Protein AF-A0A8S7FFP8-F1 (afdb_monomer_lite)

InterPro domains:
  IPR009759 Bacteriophage ES18, Gp24 [PF07041] (1-37)

Foldseek 3Di:
DDFDKDWDWDWDQDPVRDIDIDIDIGTPPDDPDDDDD

Secondary structure (DSSP, 8-state):
----EEEEEEEEE-TTS-EEEEEEEEESS---S----

pLDDT: mean 79.42, std 14.01, range [51.94, 93.69]

Organism: Escherichia coli (NCBI:txid562)

Radius of gyration: 13.72 Å; chains: 1; bounding box: 27×19×38 Å

Sequence (37 aa):
MTQNYELIVKGIRNFENKVTVTLALRDKKRFDGEIFD

Structure (mmCIF, N/CA/C/O backbone):
data_AF-A0A8S7FFP8-F1
#
_entry.id   AF-A0A8S7FFP8-F1
#
loop_
_atom_site.group_PDB
_atom_site.id
_atom_site.type_symbol
_atom_site.label_atom_id
_atom_site.label_alt_id
_atom_site.label_comp_id
_atom_site.label_asym_id
_atom_site.label_entity_id
_atom_site.label_seq_id
_atom_site.pdbx_PDB_ins_code
_atom_site.Cartn_x
_atom_site.Cartn_y
_atom_site.Cartn_z
_atom_site.occupancy
_atom_site.B_iso_or_equiv
_atom_site.auth_seq_id
_atom_site.auth_comp_id
_atom_site.auth_asym_id
_atom_site.auth_atom_id
_atom_site.pdbx_PDB_model_num
ATOM 1 N N . MET A 1 1 ? -14.152 1.887 22.108 1.00 57.00 1 MET A N 1
ATOM 2 C CA . MET A 1 1 ? -14.278 2.982 21.121 1.00 57.00 1 MET A CA 1
ATOM 3 C C . MET A 1 1 ? -13.539 2.534 19.878 1.00 57.00 1 MET A C 1
ATOM 5 O O . MET A 1 1 ? -12.355 2.257 19.984 1.00 57.00 1 MET A O 1
ATOM 9 N N . THR A 1 2 ? -14.224 2.354 18.752 1.00 73.12 2 THR A N 1
ATOM 10 C CA . THR A 1 2 ? -13.577 1.883 17.519 1.00 73.12 2 THR A CA 1
ATOM 11 C C . THR A 1 2 ? -12.890 3.056 16.840 1.00 73.12 2 THR A C 1
ATOM 13 O O . THR A 1 2 ? -13.517 4.093 16.610 1.00 73.12 2 THR A O 1
ATOM 16 N N . GLN A 1 3 ? -11.599 2.909 16.568 1.00 68.06 3 GLN A N 1
ATOM 17 C CA . GLN A 1 3 ? -10.814 3.925 15.893 1.00 68.06 3 GLN A CA 1
ATOM 18 C C . GLN A 1 3 ? -10.835 3.616 14.396 1.00 68.06 3 GLN A C 1
ATOM 20 O O . GLN A 1 3 ? -10.356 2.577 13.949 1.00 68.06 3 GLN A O 1
ATOM 25 N N . ASN A 1 4 ? -11.534 4.466 13.646 1.00 78.81 4 ASN A N 1
ATOM 26 C CA . ASN A 1 4 ? -11.731 4.278 12.216 1.00 78.81 4 ASN A CA 1
ATOM 27 C C . ASN A 1 4 ? -10.530 4.881 11.49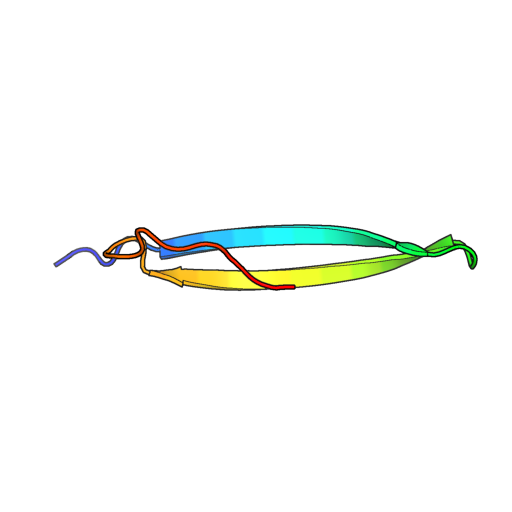9 1.00 78.81 4 ASN A C 1
ATOM 29 O O . ASN A 1 4 ? -10.377 6.100 11.514 1.00 78.81 4 ASN A O 1
ATOM 33 N N . TYR A 1 5 ? -9.714 4.039 10.879 1.00 82.44 5 TYR A N 1
ATOM 34 C CA . TYR A 1 5 ? -8.585 4.462 10.060 1.00 82.44 5 TYR A CA 1
ATOM 35 C C . TYR A 1 5 ? -8.897 4.298 8.572 1.00 82.44 5 TYR A C 1
ATOM 37 O O . TYR A 1 5 ? -9.711 3.463 8.179 1.00 82.44 5 TYR A O 1
ATOM 45 N N . GLU A 1 6 ? -8.228 5.088 7.744 1.00 86.62 6 GLU A N 1
ATOM 46 C CA . GLU A 1 6 ? -8.199 4.949 6.294 1.00 86.62 6 GLU A CA 1
ATOM 47 C C . GLU A 1 6 ? -6.760 4.711 5.846 1.00 86.62 6 GLU A C 1
ATOM 49 O O . GLU A 1 6 ? -5.830 5.360 6.328 1.00 86.62 6 GLU A O 1
ATOM 54 N N . LEU A 1 7 ? -6.588 3.774 4.916 1.00 89.06 7 LEU A N 1
ATOM 55 C CA . LEU A 1 7 ? -5.322 3.537 4.241 1.00 89.06 7 LEU A CA 1
ATOM 56 C C . LEU A 1 7 ? -5.362 4.233 2.882 1.00 89.06 7 LEU A C 1
ATOM 58 O O . LEU A 1 7 ? -6.198 3.909 2.039 1.00 89.06 7 LEU A O 1
ATOM 62 N N . ILE A 1 8 ? -4.450 5.175 2.668 1.00 90.00 8 ILE A N 1
ATOM 63 C CA . ILE A 1 8 ? -4.232 5.805 1.369 1.00 90.00 8 ILE A CA 1
ATOM 64 C C . ILE A 1 8 ? -3.073 5.084 0.688 1.00 90.00 8 ILE A C 1
ATOM 66 O O . ILE A 1 8 ? -1.992 4.947 1.264 1.00 90.00 8 ILE A O 1
ATOM 70 N N . VAL A 1 9 ? -3.306 4.654 -0.553 1.00 90.06 9 VAL A N 1
ATOM 71 C CA . VAL A 1 9 ? -2.303 4.013 -1.404 1.00 90.06 9 VAL A CA 1
ATOM 72 C C . VAL A 1 9 ? -2.126 4.863 -2.655 1.00 90.06 9 VAL A C 1
ATOM 74 O O . VAL A 1 9 ? -3.054 4.998 -3.451 1.00 90.06 9 VAL A O 1
ATOM 77 N N . LYS A 1 10 ? -0.935 5.436 -2.835 1.00 93.69 10 LYS A N 1
ATOM 78 C CA . LYS A 1 10 ? -0.553 6.133 -4.069 1.00 93.69 10 LYS A CA 1
ATOM 79 C C . LYS A 1 10 ? 0.566 5.356 -4.749 1.00 93.69 10 LYS A C 1
ATOM 81 O O . LYS A 1 10 ? 1.616 5.140 -4.153 1.00 93.69 10 LYS A O 1
ATOM 86 N N . GLY A 1 11 ? 0.337 4.944 -5.992 1.00 91.62 11 GLY A N 1
ATOM 87 C CA . GLY A 1 11 ? 1.359 4.354 -6.851 1.00 91.62 11 GLY A CA 1
ATOM 88 C C . GLY A 1 11 ? 1.748 5.338 -7.944 1.00 91.62 11 GLY A C 1
ATOM 89 O O . GLY A 1 11 ? 0.882 5.793 -8.688 1.00 91.62 11 GLY A O 1
ATOM 90 N N . ILE A 1 12 ? 3.035 5.654 -8.054 1.00 93.56 12 ILE A N 1
ATOM 91 C CA . ILE A 1 12 ? 3.577 6.497 -9.121 1.00 93.56 12 ILE A CA 1
ATOM 92 C C . ILE A 1 12 ? 4.5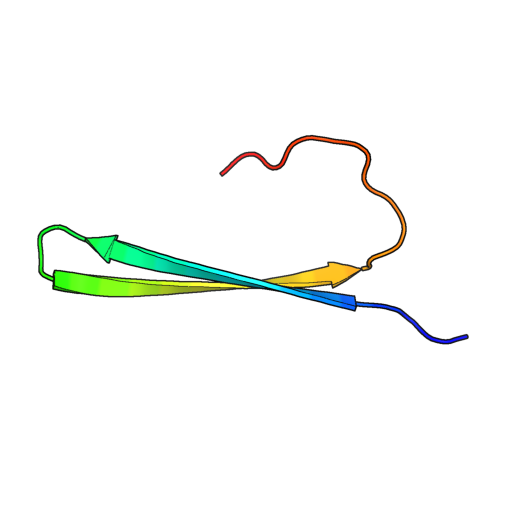88 5.667 -9.898 1.00 93.56 12 ILE A C 1
ATOM 94 O O . ILE A 1 12 ? 5.515 5.094 -9.327 1.00 93.56 12 ILE A O 1
ATOM 98 N N . ARG A 1 13 ? 4.411 5.602 -11.217 1.00 91.88 13 ARG A N 1
ATOM 99 C CA . ARG A 1 13 ? 5.418 5.051 -12.121 1.00 91.88 13 ARG A CA 1
ATOM 100 C C . ARG A 1 13 ? 6.228 6.207 -12.694 1.00 91.88 13 ARG A C 1
ATOM 102 O O . ARG A 1 13 ? 5.650 7.130 -13.260 1.00 91.88 13 ARG A O 1
ATOM 109 N N . ASN A 1 14 ? 7.546 6.161 -12.535 1.00 85.44 14 ASN A N 1
ATOM 110 C CA . ASN A 1 14 ? 8.431 7.180 -13.087 1.00 85.44 14 ASN A CA 1
ATOM 111 C C . ASN A 1 14 ? 8.806 6.874 -14.552 1.00 85.44 14 ASN A C 1
ATOM 113 O O . ASN A 1 14 ? 8.509 5.801 -15.083 1.00 85.44 14 ASN A O 1
ATOM 117 N N . PHE A 1 15 ? 9.499 7.813 -15.200 1.00 86.31 15 PHE A N 1
ATOM 118 C CA . PHE A 1 15 ? 9.980 7.660 -16.581 1.00 86.31 15 PHE A CA 1
ATOM 119 C C . PHE A 1 15 ? 11.047 6.565 -16.753 1.00 86.31 15 PHE A C 1
ATOM 121 O O . PHE A 1 15 ? 11.250 6.081 -17.860 1.00 86.31 15 PHE A O 1
ATOM 128 N N . GLU A 1 16 ? 11.680 6.119 -15.665 1.00 91.19 16 GLU A N 1
ATOM 129 C CA . GLU A 1 16 ? 12.599 4.971 -15.650 1.00 91.19 16 GLU A CA 1
ATOM 130 C C . GLU A 1 16 ? 11.862 3.628 -15.481 1.00 91.19 16 GLU A C 1
ATOM 132 O O . GLU A 1 16 ? 12.491 2.598 -15.241 1.00 91.19 16 GLU A O 1
ATOM 137 N N . ASN A 1 17 ? 10.525 3.630 -15.559 1.00 89.12 17 ASN A N 1
ATOM 138 C CA . ASN A 1 17 ? 9.654 2.476 -15.326 1.00 89.12 17 ASN A CA 1
ATOM 139 C C . ASN A 1 17 ? 9.788 1.854 -13.919 1.00 89.12 17 ASN A C 1
ATOM 141 O O . ASN A 1 17 ? 9.342 0.731 -13.675 1.00 89.12 17 ASN A O 1
ATOM 145 N N . LYS A 1 18 ? 10.360 2.591 -12.964 1.00 92.50 18 LYS A N 1
ATOM 146 C CA . LYS A 1 18 ? 10.341 2.238 -11.545 1.00 92.50 18 LYS A CA 1
ATOM 147 C C . LYS A 1 18 ? 8.994 2.633 -10.954 1.00 92.50 18 LYS A C 1
ATOM 149 O O . LYS A 1 18 ? 8.421 3.669 -11.300 1.00 92.50 18 LYS A O 1
ATOM 154 N N . VAL A 1 19 ? 8.490 1.794 -10.058 1.00 91.50 19 VAL A N 1
ATOM 155 C CA . VAL A 1 19 ? 7.236 2.029 -9.342 1.00 91.50 19 VAL A CA 1
ATOM 156 C C . VAL A 1 19 ? 7.563 2.420 -7.910 1.00 91.50 19 VAL A C 1
ATOM 158 O O . VAL A 1 19 ? 8.213 1.663 -7.194 1.00 91.50 19 VAL A O 1
ATOM 161 N N . THR A 1 20 ? 7.077 3.584 -7.501 1.00 92.50 20 THR A N 1
ATOM 162 C CA . THR A 1 20 ? 7.116 4.047 -6.116 1.00 92.50 20 THR A CA 1
ATOM 163 C C . THR A 1 20 ? 5.717 3.931 -5.535 1.00 92.50 20 THR A C 1
ATOM 165 O O . THR A 1 20 ? 4.746 4.368 -6.155 1.00 92.50 20 THR A O 1
ATOM 168 N N . VAL A 1 21 ? 5.610 3.336 -4.348 1.00 92.75 21 VAL A N 1
ATOM 169 C CA . VAL A 1 21 ? 4.344 3.208 -3.622 1.00 92.75 21 VAL A CA 1
ATOM 170 C C . VAL A 1 21 ? 4.460 3.949 -2.301 1.00 92.75 21 VAL A C 1
ATOM 172 O O . VAL A 1 21 ? 5.335 3.645 -1.494 1.00 92.75 21 VAL A O 1
ATOM 175 N N . THR A 1 22 ? 3.549 4.888 -2.077 1.00 93.25 22 THR A N 1
ATOM 176 C CA . THR A 1 22 ? 3.408 5.605 -0.811 1.00 93.25 22 THR A CA 1
ATOM 177 C C . THR A 1 22 ? 2.175 5.084 -0.085 1.00 93.25 22 THR A C 1
ATOM 179 O O . THR A 1 22 ? 1.070 5.078 -0.637 1.00 93.25 22 THR A O 1
ATOM 182 N N . LEU A 1 23 ? 2.381 4.640 1.155 1.00 91.38 23 LEU A N 1
ATOM 183 C CA . LEU A 1 23 ? 1.351 4.134 2.059 1.00 91.38 23 LEU A CA 1
ATOM 184 C C . LEU A 1 23 ? 1.221 5.098 3.235 1.00 91.38 23 LEU A C 1
ATOM 186 O O . LEU A 1 23 ? 2.200 5.351 3.934 1.00 91.38 23 LEU A O 1
ATOM 190 N N . ALA A 1 24 ? 0.015 5.609 3.465 1.00 89.00 24 ALA A N 1
ATOM 191 C CA . ALA A 1 24 ? -0.278 6.456 4.614 1.00 89.00 24 ALA A CA 1
ATOM 192 C C . ALA A 1 24 ? -1.512 5.930 5.350 1.00 89.00 24 ALA A C 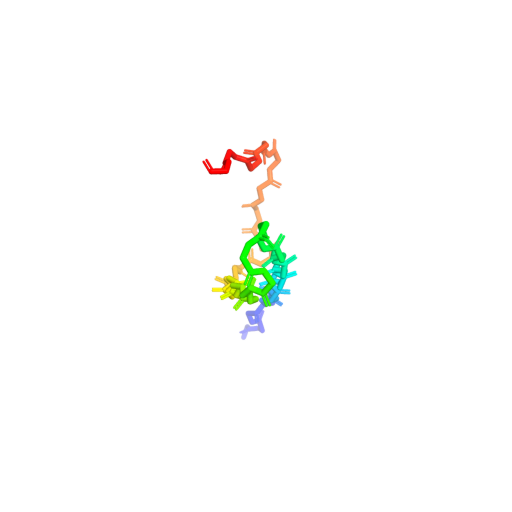1
ATOM 194 O O . ALA A 1 24 ? -2.574 5.760 4.749 1.00 89.00 24 ALA A O 1
ATOM 195 N N . LEU A 1 25 ? -1.368 5.676 6.652 1.00 88.44 25 LEU A N 1
ATOM 196 C CA . LEU A 1 25 ? -2.480 5.340 7.536 1.00 88.44 25 LEU A CA 1
ATOM 197 C C . LEU A 1 25 ? -2.941 6.615 8.241 1.00 88.44 25 LEU A C 1
ATOM 199 O O . LEU A 1 25 ? -2.124 7.309 8.844 1.00 88.44 25 LEU A O 1
ATOM 203 N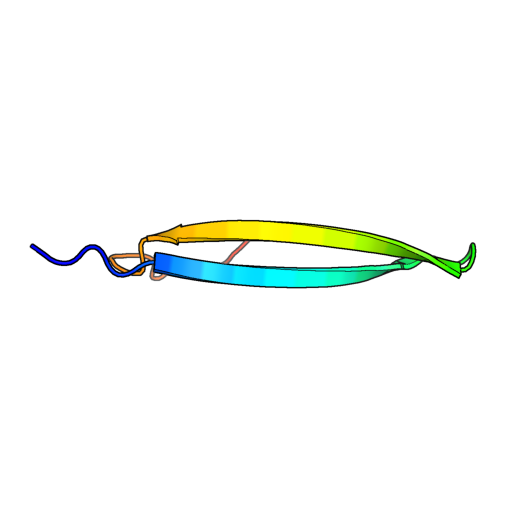 N . ARG A 1 26 ? -4.237 6.926 8.172 1.00 80.44 26 ARG A N 1
ATOM 204 C CA . ARG A 1 26 ? -4.798 8.131 8.796 1.00 80.44 26 ARG A CA 1
ATOM 205 C C . ARG A 1 26 ? -6.059 7.841 9.593 1.00 80.44 26 ARG A C 1
ATOM 207 O O . ARG A 1 26 ? -6.851 6.993 9.196 1.00 80.44 26 ARG A O 1
ATOM 214 N N . ASP A 1 27 ? -6.276 8.562 10.689 1.00 83.56 27 ASP A N 1
ATOM 215 C CA . ASP A 1 27 ? -7.556 8.555 11.400 1.00 83.56 27 ASP A CA 1
ATOM 216 C C . ASP A 1 27 ? -8.648 9.219 10.539 1.00 83.56 27 ASP A C 1
ATOM 218 O O . ASP A 1 27 ? -8.473 10.308 9.999 1.00 83.56 27 ASP A O 1
ATOM 222 N N . LYS A 1 28 ? -9.820 8.588 10.444 1.00 73.69 28 LYS A N 1
ATOM 223 C CA . LYS A 1 28 ? -10.986 9.080 9.687 1.00 73.69 28 LYS A CA 1
ATOM 224 C C . LYS A 1 28 ? -11.701 10.249 10.380 1.00 73.69 28 LYS A C 1
ATOM 226 O O . LYS A 1 28 ? -12.569 10.893 9.795 1.00 73.69 28 LYS A O 1
ATOM 231 N N . LYS A 1 29 ? -11.392 10.521 11.653 1.00 69.38 29 LYS A N 1
ATOM 232 C CA . LYS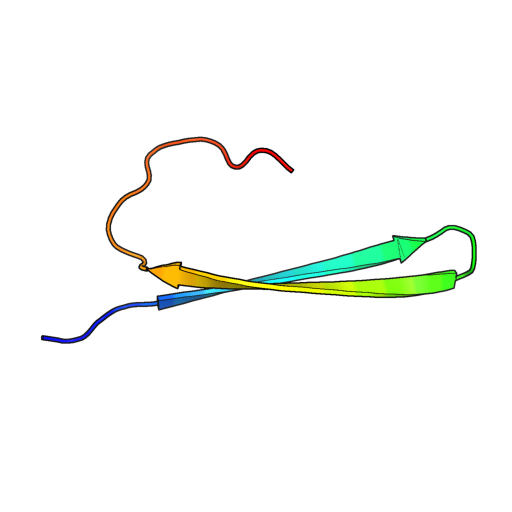 A 1 29 ? -12.007 11.615 12.414 1.00 69.38 29 LYS A CA 1
ATOM 233 C C . LYS A 1 29 ? -11.192 12.900 12.255 1.00 69.38 29 LYS A C 1
ATOM 235 O O . LYS A 1 29 ? -10.202 13.079 12.950 1.00 69.38 29 LYS A O 1
ATOM 240 N N . ARG A 1 30 ? -11.749 13.811 11.445 1.00 61.97 30 ARG A N 1
ATOM 241 C CA . ARG A 1 30 ? -11.366 15.217 11.198 1.00 61.97 30 ARG A CA 1
ATOM 242 C C . ARG A 1 30 ? -10.245 15.417 10.178 1.00 61.97 30 ARG A C 1
ATOM 244 O O . ARG A 1 30 ? -9.085 15.471 10.556 1.00 61.97 30 ARG A O 1
ATOM 251 N N . PHE A 1 31 ? -10.621 15.693 8.930 1.00 58.38 31 PHE A N 1
ATOM 252 C CA . PHE A 1 31 ? -10.031 16.828 8.217 1.00 58.38 31 PHE A CA 1
ATOM 253 C C . PHE A 1 31 ? -10.966 17.334 7.109 1.00 58.38 31 PHE A C 1
ATOM 255 O O . PHE A 1 31 ? -11.508 16.540 6.348 1.00 58.38 31 PHE A O 1
ATOM 262 N N . ASP A 1 32 ? -11.132 18.656 7.073 1.00 56.12 32 ASP A N 1
ATOM 263 C CA . ASP A 1 32 ? -11.911 19.461 6.118 1.00 56.12 32 ASP A CA 1
ATOM 264 C C . ASP A 1 32 ? -10.925 20.345 5.318 1.00 56.12 32 ASP A C 1
ATOM 266 O O . ASP A 1 32 ? -11.131 21.536 5.111 1.00 56.12 32 ASP A O 1
ATOM 270 N N . GLY A 1 33 ? -9.753 19.787 4.992 1.00 60.56 33 GLY A N 1
ATOM 271 C CA . GLY A 1 33 ? -8.622 20.529 4.435 1.00 60.56 33 GLY A CA 1
ATOM 272 C C . GLY A 1 33 ? -7.841 19.726 3.400 1.00 60.56 33 GLY A C 1
ATOM 273 O O . GLY A 1 33 ? -7.731 18.500 3.494 1.00 60.56 33 GLY A O 1
ATOM 274 N N . GLU A 1 34 ? -7.342 20.443 2.395 1.00 52.72 34 GLU A N 1
ATOM 275 C CA . GLU A 1 34 ? -6.601 19.905 1.256 1.00 52.72 34 GLU A CA 1
ATOM 276 C C . GLU A 1 34 ? -5.296 19.216 1.672 1.00 52.72 34 GLU A C 1
ATOM 278 O O . GLU A 1 34 ? -4.570 19.664 2.560 1.00 52.72 34 GLU A O 1
ATOM 283 N N . ILE A 1 35 ? -5.003 18.109 0.989 1.00 61.62 35 ILE A N 1
ATOM 284 C CA . ILE A 1 35 ? -3.752 17.363 1.112 1.00 61.62 35 ILE A CA 1
ATOM 285 C C . ILE A 1 35 ? -2.738 18.021 0.171 1.00 61.62 35 ILE A C 1
ATOM 287 O O . ILE A 1 35 ? -2.909 17.934 -1.044 1.00 61.62 35 ILE A O 1
ATOM 291 N N . PHE A 1 36 ? -1.686 18.635 0.715 1.00 51.94 36 PHE A N 1
ATOM 292 C CA . PHE A 1 36 ? -0.501 18.997 -0.068 1.00 51.94 36 PHE A CA 1
ATOM 293 C C . PHE A 1 36 ? 0.430 17.782 -0.186 1.00 51.94 36 PHE A C 1
ATOM 295 O O . PHE A 1 36 ? 0.596 17.029 0.778 1.00 51.94 36 PHE A O 1
ATOM 302 N N . ASP A 1 37 ? 0.929 17.579 -1.406 1.00 58.75 37 ASP A N 1
ATOM 303 C CA . ASP A 1 37 ? 1.834 16.508 -1.850 1.00 58.75 37 ASP A CA 1
ATOM 304 C C . ASP A 1 37 ? 3.261 16.677 -1.308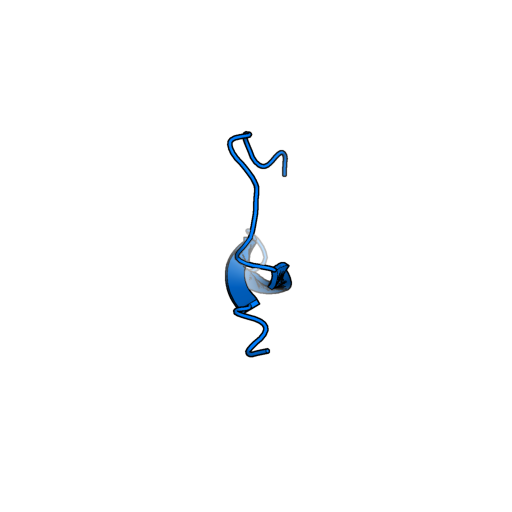 1.00 58.75 37 ASP A C 1
ATOM 306 O O . ASP A 1 37 ? 3.718 17.841 -1.205 1.00 58.75 37 ASP A O 1
#